Protein AF-A0A8H5LQ95-F1 (afdb_monomer)

Organism: NCBI:txid2823264

Radius of gyration: 25.59 Å; Cα contacts (8 Å, |Δi|>4): 102; chains: 1; bounding box: 50×80×71 Å

Foldseek 3Di:
DDDDPDDDDDQADAQDPCLVVVLVVLLLVLQLDQDLVSLVVSLVVLVVSLVCCLPRHDNPDPVVNVVVNVVSVVSSVVSCCDNHPDPCQVPWDFPPDDPPDRLNNDPSVSSSVVSVVPVVCVPCVRTPPPPPPPDDDDDDPDPPPPPDDPDDPDPPPDDDDDDDD

Structure (mmCIF, N/CA/C/O backbone):
data_AF-A0A8H5LQ95-F1
#
_entry.id   AF-A0A8H5LQ95-F1
#
loop_
_atom_site.group_PDB
_atom_site.id
_atom_site.type_symbol
_atom_site.label_atom_id
_atom_site.label_alt_id
_atom_site.label_comp_id
_atom_site.label_asym_id
_atom_site.label_entity_id
_atom_site.label_seq_id
_atom_site.pdbx_PDB_ins_code
_atom_site.Cartn_x
_atom_site.Cartn_y
_atom_site.Cartn_z
_atom_site.occupancy
_atom_site.B_iso_or_equiv
_atom_site.auth_seq_id
_atom_site.auth_comp_id
_atom_site.auth_asym_id
_atom_site.auth_atom_id
_atom_site.pdbx_PDB_model_num
ATOM 1 N N . MET A 1 1 ? 35.891 -8.753 -37.473 1.00 40.28 1 MET A N 1
ATOM 2 C CA . MET A 1 1 ? 34.625 -9.175 -36.841 1.00 40.28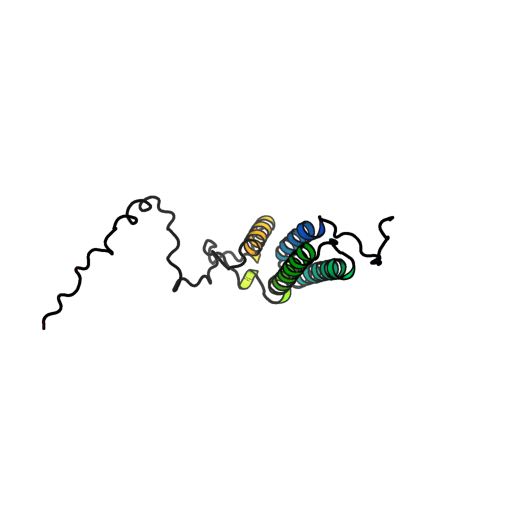 1 MET A CA 1
ATOM 3 C C . MET A 1 1 ? 34.265 -8.120 -35.816 1.00 40.28 1 MET A C 1
ATOM 5 O O . MET A 1 1 ? 34.794 -8.139 -34.716 1.00 40.28 1 MET A O 1
ATOM 9 N N . SER A 1 2 ? 33.479 -7.134 -36.237 1.00 37.19 2 SER A N 1
ATOM 10 C CA . SER A 1 2 ? 32.939 -6.100 -35.351 1.00 37.19 2 SER A CA 1
ATOM 11 C C . SER A 1 2 ? 31.605 -6.607 -34.806 1.00 37.19 2 SER A C 1
ATOM 13 O O . SER A 1 2 ? 30.862 -7.214 -35.582 1.00 37.19 2 SER A O 1
ATOM 15 N N . PRO A 1 3 ? 31.299 -6.414 -33.514 1.00 50.66 3 PRO A N 1
ATOM 16 C CA . PRO A 1 3 ? 30.037 -6.868 -32.961 1.00 50.66 3 PRO A CA 1
ATOM 17 C C . PRO A 1 3 ? 28.914 -6.033 -33.574 1.00 50.66 3 PRO A C 1
ATOM 19 O O . PRO A 1 3 ? 28.949 -4.802 -33.578 1.00 50.66 3 PRO A O 1
ATOM 22 N N . THR A 1 4 ? 27.963 -6.742 -34.161 1.00 46.97 4 THR A N 1
ATOM 23 C CA . THR A 1 4 ? 26.749 -6.223 -34.771 1.00 46.97 4 THR A CA 1
ATOM 24 C C . THR A 1 4 ? 25.874 -5.562 -33.717 1.00 46.97 4 THR A C 1
ATOM 26 O O . THR A 1 4 ? 25.464 -6.180 -32.737 1.00 46.97 4 THR A O 1
ATOM 29 N N . THR A 1 5 ? 25.586 -4.288 -33.952 1.00 49.94 5 THR A N 1
ATOM 30 C CA . THR A 1 5 ? 24.531 -3.487 -33.336 1.00 49.94 5 THR A CA 1
ATOM 31 C C . THR A 1 5 ? 23.165 -4.054 -33.748 1.00 49.94 5 THR A C 1
ATOM 33 O O . THR A 1 5 ? 22.498 -3.542 -34.640 1.00 49.94 5 THR A O 1
ATOM 36 N N . GLU A 1 6 ? 22.761 -5.156 -33.127 1.00 44.84 6 GLU A N 1
ATOM 37 C CA . GLU A 1 6 ? 21.356 -5.561 -33.013 1.00 44.84 6 GLU A CA 1
ATOM 38 C C . GLU A 1 6 ? 20.821 -4.898 -31.735 1.00 44.84 6 GLU A C 1
ATOM 40 O O . GLU A 1 6 ? 21.484 -4.922 -30.707 1.00 44.84 6 GLU A O 1
ATOM 45 N N . GLY A 1 7 ? 19.681 -4.233 -31.654 1.00 43.81 7 GLY A N 1
ATOM 46 C CA . GLY A 1 7 ? 18.518 -4.138 -32.512 1.00 43.81 7 GLY A CA 1
ATOM 47 C C . GLY A 1 7 ? 17.351 -3.810 -31.572 1.00 43.81 7 GLY A C 1
ATOM 48 O O . GLY A 1 7 ? 17.267 -4.364 -30.482 1.00 43.81 7 GLY A O 1
ATOM 49 N N . SER A 1 8 ? 16.455 -2.922 -32.001 1.00 45.22 8 SER A N 1
ATOM 50 C CA . SER A 1 8 ? 15.140 -2.663 -31.392 1.00 45.22 8 SER A CA 1
ATOM 51 C C . SER A 1 8 ? 15.143 -1.899 -30.053 1.00 45.22 8 SER A C 1
ATOM 53 O O . SER A 1 8 ? 15.349 -2.446 -28.979 1.00 45.22 8 SER A O 1
ATOM 55 N N . SER A 1 9 ? 14.964 -0.577 -30.056 1.00 53.12 9 SER A N 1
ATOM 56 C CA . SER A 1 9 ? 13.657 0.087 -30.222 1.00 53.12 9 SER A CA 1
ATOM 57 C C . SER A 1 9 ? 12.648 -0.309 -29.148 1.00 53.12 9 SER A C 1
ATOM 59 O O . SER A 1 9 ? 11.813 -1.194 -29.319 1.00 53.12 9 SER A O 1
ATOM 61 N N . SER A 1 10 ? 12.654 0.441 -28.059 1.00 54.38 10 SER A N 1
ATOM 62 C CA . SER A 1 10 ? 11.441 0.755 -27.314 1.00 54.38 10 SER A CA 1
ATOM 63 C C . SER A 1 10 ? 11.689 2.140 -26.744 1.00 54.38 10 SER A C 1
ATOM 65 O O . SER A 1 10 ? 12.653 2.316 -26.008 1.00 54.38 10 SER A O 1
ATOM 67 N N . GLY A 1 11 ? 10.884 3.145 -27.086 1.00 61.66 11 GLY A N 1
ATOM 68 C CA . GLY A 1 11 ? 10.968 4.480 -26.472 1.00 61.66 11 GLY A CA 1
ATOM 69 C C . GLY A 1 11 ? 10.550 4.485 -24.993 1.00 61.66 11 GLY A C 1
ATOM 70 O O . GLY A 1 11 ? 9.956 5.451 -24.530 1.00 61.66 11 GLY A O 1
ATOM 71 N N . LEU A 1 12 ? 10.774 3.375 -24.287 1.00 66.38 12 LEU A N 1
ATOM 72 C CA . LEU A 1 12 ? 10.386 3.146 -22.909 1.00 66.38 12 LEU A CA 1
ATOM 73 C C . LEU A 1 12 ? 11.436 3.764 -22.000 1.00 66.38 12 LEU A C 1
ATOM 75 O O . LEU A 1 12 ? 12.642 3.605 -22.196 1.00 66.38 12 LEU A O 1
ATOM 79 N N . VAL A 1 13 ? 10.952 4.480 -20.999 1.00 77.12 13 VAL A N 1
ATOM 80 C CA . VAL A 1 13 ? 11.802 5.142 -20.018 1.00 77.12 13 VAL A CA 1
ATOM 81 C C . VAL A 1 13 ? 12.251 4.085 -19.002 1.00 77.12 13 VAL A C 1
ATOM 83 O O . VAL A 1 13 ? 11.455 3.217 -18.636 1.00 77.12 13 VAL A O 1
ATOM 86 N N . PRO A 1 14 ? 13.509 4.104 -18.531 1.00 77.50 14 PRO A N 1
ATOM 87 C CA . PRO A 1 14 ? 13.911 3.244 -17.427 1.00 77.50 14 PRO A CA 1
ATOM 88 C C . PRO A 1 14 ? 12.999 3.485 -16.223 1.00 77.50 14 PRO A C 1
ATOM 90 O O . PRO A 1 14 ? 12.762 4.636 -15.849 1.00 77.50 14 PRO A O 1
ATOM 93 N N . THR A 1 15 ? 12.486 2.408 -15.620 1.00 74.44 15 THR A N 1
ATOM 94 C CA . THR A 1 15 ? 11.588 2.519 -14.465 1.00 74.44 15 THR A CA 1
ATOM 95 C C . THR A 1 15 ? 12.245 3.369 -13.379 1.00 74.44 15 THR A C 1
ATOM 97 O O . THR A 1 15 ? 13.322 3.005 -12.893 1.00 74.44 15 THR A O 1
ATOM 100 N N . PRO A 1 16 ? 11.632 4.492 -12.966 1.00 73.88 16 PRO A N 1
ATOM 101 C CA . PRO A 1 16 ? 12.206 5.304 -11.914 1.00 73.88 16 PRO A CA 1
ATOM 102 C C . PRO A 1 16 ? 12.228 4.491 -10.621 1.00 73.88 16 PRO A C 1
ATOM 104 O O . PRO A 1 16 ? 11.183 4.055 -10.136 1.00 73.88 16 PRO A O 1
ATOM 107 N N . GLY A 1 17 ? 13.413 4.317 -10.027 1.00 74.88 17 GLY A N 1
ATOM 108 C CA . GLY A 1 17 ? 13.580 3.552 -8.783 1.00 74.88 17 GLY A CA 1
ATOM 109 C C . GLY A 1 17 ? 12.740 4.082 -7.611 1.00 74.88 17 GLY A C 1
ATOM 110 O O . GLY A 1 17 ? 12.501 3.368 -6.642 1.00 74.88 17 GLY A O 1
ATOM 111 N N . PHE A 1 18 ? 12.238 5.316 -7.716 1.00 75.56 18 PHE A N 1
ATOM 112 C CA . PHE A 1 18 ? 11.355 5.937 -6.735 1.00 75.56 18 PHE A CA 1
ATOM 113 C C . PHE A 1 18 ? 9.858 5.623 -6.922 1.00 75.56 18 PHE A C 1
ATOM 115 O O . PHE A 1 18 ? 9.079 5.938 -6.027 1.00 75.56 18 PHE A O 1
ATOM 122 N N . ALA A 1 19 ? 9.418 5.001 -8.024 1.00 77.31 19 ALA A N 1
ATOM 123 C CA . ALA A 1 19 ? 7.988 4.762 -8.272 1.00 77.31 19 ALA A CA 1
ATOM 124 C C . ALA A 1 19 ? 7.332 3.937 -7.152 1.00 77.31 19 ALA A C 1
ATOM 126 O O . ALA A 1 19 ? 6.325 4.337 -6.571 1.00 77.31 19 ALA A O 1
ATOM 127 N N . PHE A 1 20 ? 7.954 2.817 -6.789 1.00 76.56 20 PHE A N 1
ATOM 128 C CA . PHE A 1 20 ? 7.473 1.924 -5.736 1.00 76.56 20 PHE A CA 1
ATOM 129 C C . PHE A 1 20 ? 7.457 2.562 -4.339 1.00 76.56 20 PHE A C 1
ATOM 131 O O . PHE A 1 20 ? 6.399 2.545 -3.705 1.00 76.56 20 PHE A O 1
ATOM 138 N N . PRO A 1 21 ? 8.553 3.170 -3.839 1.00 82.25 21 PRO A N 1
ATOM 139 C CA . PRO A 1 21 ? 8.532 3.818 -2.529 1.00 82.25 21 PRO A CA 1
ATOM 140 C C . PRO A 1 21 ? 7.611 5.043 -2.469 1.00 82.25 21 PRO A C 1
ATOM 142 O O . PRO A 1 21 ? 7.293 5.473 -1.368 1.00 82.25 21 PRO A O 1
ATOM 145 N N . VAL A 1 22 ? 7.152 5.587 -3.604 1.00 86.06 22 VAL A N 1
ATOM 146 C CA . VAL A 1 22 ? 6.134 6.652 -3.656 1.00 86.06 22 VAL A CA 1
ATOM 147 C C . VAL A 1 22 ? 4.706 6.095 -3.622 1.00 86.06 22 VAL A C 1
ATOM 149 O O . VAL A 1 22 ? 3.836 6.688 -2.986 1.00 86.06 22 VAL A O 1
ATOM 152 N N . MET A 1 23 ? 4.431 4.939 -4.231 1.00 87.38 23 MET A N 1
ATOM 153 C CA . MET A 1 23 ? 3.076 4.368 -4.230 1.00 87.38 23 MET A CA 1
ATOM 154 C C . MET A 1 23 ? 2.611 3.909 -2.836 1.00 87.38 23 MET A C 1
ATOM 156 O O . MET A 1 23 ? 1.466 4.151 -2.457 1.00 87.38 23 MET A O 1
ATOM 160 N N . TYR A 1 24 ? 3.488 3.296 -2.035 1.00 87.94 24 TYR A N 1
ATOM 161 C CA . TYR A 1 24 ? 3.153 2.862 -0.669 1.00 87.94 24 TYR A CA 1
ATOM 162 C C . TYR A 1 24 ? 2.685 3.992 0.266 1.00 87.94 24 TYR A C 1
ATOM 164 O O . TYR A 1 24 ? 1.644 3.829 0.906 1.00 87.94 24 TYR A O 1
ATOM 172 N N . PRO A 1 25 ? 3.383 5.138 0.381 1.00 89.88 25 PRO A N 1
ATOM 173 C CA . PRO A 1 25 ? 2.910 6.234 1.210 1.00 89.88 25 PRO A CA 1
ATOM 174 C C . PRO A 1 25 ? 1.621 6.845 0.662 1.00 89.88 25 PRO A C 1
ATOM 176 O O . PRO A 1 25 ? 0.775 7.201 1.472 1.00 89.88 25 PRO A O 1
ATOM 179 N N . ILE A 1 26 ? 1.407 6.903 -0.660 1.00 89.50 26 ILE A N 1
ATOM 180 C CA . ILE A 1 26 ? 0.118 7.338 -1.234 1.00 89.50 26 ILE A CA 1
ATOM 181 C C . ILE A 1 26 ? -1.011 6.408 -0.772 1.00 89.50 26 ILE A C 1
ATOM 183 O O . ILE A 1 26 ? -2.062 6.882 -0.340 1.00 89.50 26 ILE A O 1
ATOM 187 N N . PHE A 1 27 ? -0.784 5.095 -0.802 1.00 90.12 27 PHE A N 1
ATOM 188 C CA . PHE A 1 27 ? -1.744 4.102 -0.325 1.00 90.12 27 PHE A CA 1
ATOM 189 C C . PHE A 1 27 ? -2.034 4.246 1.178 1.00 90.12 27 PHE A C 1
ATOM 191 O O . PHE A 1 27 ? -3.196 4.359 1.576 1.00 90.12 27 PHE A O 1
ATOM 198 N N . ILE A 1 28 ? -0.991 4.322 2.010 1.00 90.19 28 ILE A N 1
ATOM 199 C CA . ILE A 1 28 ? -1.125 4.510 3.463 1.00 90.19 28 ILE A CA 1
ATOM 200 C C . ILE A 1 28 ? -1.840 5.831 3.772 1.00 90.19 28 ILE A C 1
ATOM 202 O O . ILE A 1 28 ? -2.712 5.873 4.638 1.00 90.19 28 ILE A O 1
ATOM 206 N N . PHE A 1 29 ? -1.504 6.904 3.056 1.00 90.50 29 PHE A N 1
ATOM 207 C CA . PHE A 1 29 ? -2.119 8.214 3.233 1.00 90.50 29 PHE A CA 1
ATOM 208 C C . PHE A 1 29 ? -3.594 8.196 2.822 1.00 90.50 29 PHE A C 1
ATOM 210 O O . PHE A 1 29 ? -4.436 8.686 3.572 1.00 90.50 29 PHE A O 1
ATOM 217 N N . GLY A 1 30 ? -3.933 7.546 1.706 1.00 87.50 30 GLY A N 1
ATOM 218 C CA . GLY A 1 30 ? -5.315 7.347 1.272 1.00 87.50 30 GLY A CA 1
ATOM 219 C C . GLY A 1 30 ? -6.169 6.626 2.315 1.00 87.50 30 GLY A C 1
ATOM 220 O O . GLY A 1 30 ? -7.306 7.034 2.559 1.00 87.50 30 GLY A O 1
ATOM 221 N N . LEU A 1 31 ? -5.602 5.631 3.005 1.00 87.88 31 LEU A N 1
ATOM 222 C CA . LEU A 1 31 ? -6.275 4.908 4.090 1.00 87.88 31 LEU A CA 1
ATOM 223 C C . LEU A 1 31 ? -6.577 5.778 5.316 1.00 87.88 31 LEU A C 1
ATOM 225 O O . LEU A 1 31 ? -7.591 5.559 5.983 1.00 87.88 31 LEU A O 1
ATOM 229 N N . THR A 1 32 ? -5.755 6.791 5.603 1.00 89.00 32 THR A N 1
ATOM 230 C CA . THR A 1 32 ? -5.950 7.645 6.791 1.00 89.00 32 THR A CA 1
ATOM 231 C C . THR A 1 32 ? -7.243 8.455 6.762 1.00 89.00 32 THR A C 1
ATOM 233 O O . THR A 1 32 ? -7.779 8.815 7.817 1.00 89.00 32 THR A O 1
ATOM 236 N N . PHE A 1 33 ? -7.776 8.718 5.569 1.00 87.50 33 PHE A N 1
ATOM 237 C CA . PHE A 1 33 ? -9.033 9.430 5.415 1.00 87.50 33 PHE A CA 1
ATOM 238 C C . PHE A 1 33 ? -10.220 8.507 5.685 1.00 87.50 33 PHE A C 1
ATOM 240 O O . PHE A 1 33 ? -10.259 7.342 5.291 1.00 87.50 33 PHE A O 1
ATOM 247 N N . THR A 1 34 ? -11.226 9.048 6.364 1.00 83.81 34 THR A N 1
ATOM 248 C CA . THR A 1 34 ? -12.483 8.349 6.669 1.00 83.81 34 THR A CA 1
ATOM 249 C C . THR A 1 34 ? -13.495 8.425 5.534 1.00 83.81 34 THR A C 1
ATOM 251 O O . THR A 1 34 ? -14.405 7.607 5.483 1.00 83.81 34 THR A O 1
ATOM 254 N N . SER A 1 35 ? -13.351 9.382 4.614 1.00 88.44 35 SER A N 1
ATOM 255 C CA . SER A 1 35 ? -14.289 9.545 3.504 1.00 88.44 35 SER A CA 1
ATOM 256 C C . SER A 1 35 ? -14.031 8.525 2.391 1.00 88.44 35 SER A C 1
ATOM 258 O O . SER A 1 35 ? -12.914 8.373 1.896 1.00 88.44 35 SER A O 1
ATOM 260 N N . ARG A 1 36 ? -15.097 7.847 1.952 1.00 85.00 36 ARG A N 1
ATOM 261 C CA . ARG A 1 36 ? -15.054 6.869 0.852 1.00 85.00 36 ARG A CA 1
ATOM 262 C C . ARG A 1 36 ? -14.669 7.516 -0.484 1.00 85.00 36 ARG A C 1
ATOM 264 O O . ARG A 1 36 ? -13.955 6.914 -1.283 1.00 85.00 36 ARG A O 1
ATOM 271 N N . ILE A 1 37 ? -15.086 8.766 -0.700 1.00 88.94 37 ILE A N 1
ATOM 272 C CA . ILE A 1 37 ? -14.779 9.514 -1.927 1.00 88.94 37 ILE A CA 1
ATOM 273 C C . ILE A 1 37 ? -13.283 9.819 -1.992 1.00 88.94 37 ILE A C 1
ATOM 275 O O . ILE A 1 37 ? -12.646 9.539 -3.003 1.00 88.94 37 ILE A O 1
ATOM 279 N N . THR A 1 38 ? -12.696 10.326 -0.903 1.00 89.44 38 THR A N 1
ATOM 280 C CA . THR A 1 38 ? -11.261 10.649 -0.880 1.00 89.44 38 THR A CA 1
ATOM 281 C C . THR A 1 38 ? -10.414 9.404 -1.103 1.00 89.44 38 THR A C 1
ATOM 283 O O . THR A 1 38 ? -9.484 9.442 -1.902 1.00 89.44 38 THR A O 1
ATOM 286 N N . ARG A 1 39 ? -10.776 8.274 -0.480 1.00 89.75 39 ARG A N 1
ATOM 287 C CA . ARG A 1 39 ? -10.104 6.985 -0.709 1.00 89.75 3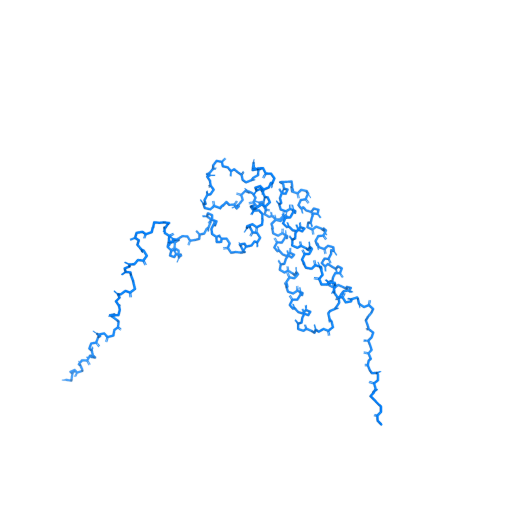9 ARG A CA 1
ATOM 288 C C . ARG A 1 39 ? -10.157 6.562 -2.174 1.00 89.75 39 ARG A C 1
ATOM 290 O O . ARG A 1 39 ? -9.133 6.199 -2.738 1.00 89.75 39 ARG A O 1
ATOM 297 N N . SER A 1 40 ? -11.322 6.676 -2.807 1.00 90.31 40 SER A N 1
ATOM 298 C CA . SER A 1 40 ? -11.486 6.325 -4.222 1.00 90.31 40 SER A CA 1
ATOM 299 C C . SER A 1 40 ? -10.621 7.201 -5.135 1.00 90.31 40 SER A C 1
ATOM 301 O O . SER A 1 40 ? -10.026 6.694 -6.080 1.00 90.31 40 SER A O 1
ATOM 303 N N . VAL A 1 41 ? -10.470 8.494 -4.825 1.00 93.00 41 VAL A N 1
ATOM 304 C CA . VAL A 1 41 ? -9.566 9.393 -5.568 1.00 93.00 41 VAL A CA 1
ATOM 305 C C . VAL A 1 41 ? -8.106 8.945 -5.442 1.00 93.00 41 VAL A C 1
ATOM 307 O O . VAL A 1 41 ? -7.401 8.891 -6.449 1.00 93.00 41 VAL A O 1
ATOM 310 N N . PHE A 1 42 ? -7.655 8.562 -4.242 1.00 91.88 42 PHE A N 1
ATOM 311 C CA . PHE A 1 42 ? -6.307 8.011 -4.054 1.00 91.88 42 PHE A CA 1
ATOM 312 C C . PHE A 1 42 ? -6.106 6.688 -4.801 1.00 91.88 42 PHE A C 1
ATOM 314 O O . PHE A 1 42 ? -5.038 6.476 -5.370 1.00 91.88 42 PHE A O 1
ATOM 321 N N . PHE A 1 43 ? -7.126 5.829 -4.863 1.00 92.50 43 PHE A N 1
ATOM 322 C CA . PHE A 1 43 ? -7.076 4.605 -5.664 1.00 92.50 43 PHE A CA 1
ATOM 323 C C . PHE A 1 43 ? -6.936 4.909 -7.161 1.00 92.50 43 PHE A C 1
ATOM 325 O O . PHE A 1 43 ? -6.071 4.340 -7.821 1.00 92.50 43 PHE A O 1
ATOM 332 N N . VAL A 1 44 ? -7.722 5.849 -7.696 1.00 93.69 44 VAL A N 1
ATOM 333 C CA . VAL A 1 44 ? -7.617 6.264 -9.107 1.00 93.69 44 VAL A CA 1
ATOM 334 C C . VAL A 1 44 ? -6.235 6.853 -9.409 1.00 93.69 44 VAL A C 1
ATOM 336 O O . VAL A 1 44 ? -5.666 6.558 -10.457 1.00 93.69 44 VAL A O 1
ATOM 339 N N . ALA A 1 45 ? -5.663 7.631 -8.485 1.00 91.56 45 ALA A N 1
ATOM 340 C CA . ALA A 1 45 ? -4.301 8.144 -8.614 1.00 91.56 45 ALA A CA 1
ATOM 341 C C . ALA A 1 45 ? -3.243 7.024 -8.590 1.00 91.56 45 ALA A C 1
ATOM 343 O O . ALA A 1 45 ? -2.301 7.051 -9.373 1.00 91.56 45 ALA A O 1
ATOM 344 N N . LEU A 1 46 ? -3.394 6.009 -7.734 1.00 91.88 46 LEU A N 1
ATOM 345 C CA . LEU A 1 46 ? -2.502 4.843 -7.730 1.00 91.88 46 LEU A CA 1
ATOM 346 C C . LEU A 1 46 ? -2.610 4.044 -9.029 1.00 91.88 46 LEU A C 1
ATOM 348 O O . LEU A 1 46 ? -1.590 3.678 -9.612 1.00 91.88 46 LEU A O 1
ATOM 352 N N . LEU A 1 47 ? -3.836 3.814 -9.501 1.00 92.81 47 LEU A N 1
ATOM 353 C CA . LEU A 1 47 ? -4.102 3.081 -10.732 1.00 92.81 47 LEU A CA 1
ATOM 354 C C . LEU A 1 47 ? -3.529 3.808 -11.953 1.00 92.81 47 LEU A C 1
ATOM 356 O O . LEU A 1 47 ? -2.949 3.164 -12.823 1.00 92.81 47 LEU A O 1
ATOM 360 N N . SER A 1 48 ? -3.631 5.139 -12.012 1.00 91.69 48 SER A N 1
ATOM 361 C CA . SER A 1 48 ? -3.074 5.914 -13.125 1.00 91.69 48 SER A CA 1
ATOM 362 C C . SER A 1 48 ? -1.546 5.842 -13.171 1.00 91.69 48 SER A C 1
ATOM 364 O O . SER A 1 48 ? -0.982 5.607 -14.241 1.00 91.69 48 SER A O 1
ATOM 366 N N . ILE A 1 49 ? -0.870 5.954 -12.020 1.00 89.94 49 ILE A N 1
ATOM 367 C CA . ILE A 1 49 ? 0.589 5.787 -11.938 1.00 89.94 49 ILE A CA 1
ATOM 368 C C . ILE A 1 49 ? 0.971 4.345 -12.304 1.00 89.94 49 ILE A C 1
ATOM 370 O O . ILE A 1 49 ? 1.937 4.132 -13.033 1.00 89.94 49 ILE A O 1
ATOM 374 N N . ALA A 1 50 ? 0.209 3.350 -11.849 1.00 89.56 50 ALA A N 1
ATOM 375 C CA . ALA A 1 50 ? 0.460 1.947 -12.162 1.00 89.56 50 ALA A CA 1
ATOM 376 C C . ALA A 1 50 ? 0.350 1.651 -13.665 1.00 89.56 50 ALA A C 1
ATOM 378 O O . ALA A 1 50 ? 1.248 1.032 -14.233 1.00 89.56 50 ALA A O 1
ATOM 379 N N . ILE A 1 51 ? -0.696 2.157 -14.325 1.00 90.62 51 ILE A N 1
ATOM 380 C CA . ILE A 1 51 ? -0.857 2.082 -15.784 1.00 90.62 51 ILE A CA 1
ATOM 381 C C . ILE A 1 51 ? 0.334 2.754 -16.475 1.00 90.62 51 ILE A C 1
ATOM 383 O O . ILE A 1 51 ? 0.932 2.165 -17.373 1.00 90.62 51 ILE A O 1
ATOM 387 N N . PHE A 1 52 ? 0.733 3.948 -16.031 1.00 88.06 52 PHE A N 1
ATOM 388 C CA . PHE A 1 52 ? 1.885 4.640 -16.604 1.00 88.06 52 PHE A CA 1
ATOM 389 C C . PHE A 1 52 ? 3.173 3.805 -16.507 1.00 88.06 52 PHE A C 1
ATOM 391 O O . PHE A 1 52 ? 3.873 3.639 -17.503 1.00 88.06 52 PHE A O 1
ATOM 398 N N . VAL A 1 53 ? 3.462 3.225 -15.340 1.00 86.25 53 VAL A N 1
ATOM 399 C CA . VAL A 1 53 ? 4.652 2.384 -15.140 1.00 86.25 53 VAL A CA 1
ATOM 400 C C . VAL A 1 53 ? 4.606 1.138 -16.028 1.00 86.25 53 VAL A C 1
ATOM 402 O O . VAL A 1 53 ? 5.605 0.814 -16.659 1.00 86.25 53 VAL A O 1
ATOM 405 N N . VAL A 1 54 ? 3.459 0.466 -16.142 1.00 85.94 54 VAL A N 1
ATOM 406 C CA . VAL A 1 54 ? 3.341 -0.769 -16.938 1.00 85.94 54 VAL A CA 1
ATOM 407 C C . VAL A 1 54 ? 3.509 -0.518 -18.439 1.00 85.94 54 VAL A C 1
ATOM 409 O O . VAL A 1 54 ? 4.158 -1.312 -19.115 1.00 85.94 54 VAL A O 1
ATOM 412 N N . PHE A 1 55 ? 2.935 0.563 -18.974 1.00 85.62 55 PHE A N 1
ATOM 413 C CA . PHE A 1 55 ? 2.967 0.825 -20.418 1.00 85.62 55 PHE A CA 1
ATOM 414 C C . PHE A 1 55 ? 4.199 1.605 -20.882 1.00 85.62 55 PHE A C 1
ATOM 416 O O . PHE A 1 55 ? 4.596 1.459 -22.036 1.00 85.62 55 PHE A O 1
ATOM 423 N N . TYR A 1 56 ? 4.793 2.433 -20.017 1.00 83.75 56 TYR A N 1
ATOM 424 C CA . TYR A 1 56 ? 5.855 3.367 -20.412 1.00 83.75 56 TYR A CA 1
ATOM 425 C C . TYR A 1 56 ? 7.204 3.110 -19.735 1.00 83.75 56 TYR A C 1
ATOM 427 O O . TYR A 1 56 ? 8.184 3.754 -20.117 1.00 83.75 56 TYR A O 1
ATOM 435 N N . SER A 1 57 ? 7.286 2.194 -18.760 1.00 81.94 57 SER A N 1
ATOM 436 C CA . SER A 1 57 ? 8.537 1.880 -18.063 1.00 81.94 57 SER A CA 1
ATOM 437 C C . SER A 1 57 ? 9.025 0.451 -18.300 1.00 81.94 57 SER A C 1
ATOM 439 O O . SER A 1 57 ? 8.246 -0.498 -18.314 1.00 81.94 57 SER A O 1
ATOM 441 N N . THR A 1 58 ? 10.339 0.288 -18.458 1.00 80.62 58 THR A N 1
ATOM 442 C CA . THR A 1 58 ? 10.998 -1.027 -18.476 1.00 80.62 58 THR A CA 1
ATOM 443 C C . THR A 1 58 ? 12.311 -0.972 -17.711 1.00 80.62 58 THR A C 1
ATOM 445 O O . THR A 1 58 ? 13.033 0.021 -17.773 1.00 80.62 58 THR A O 1
ATOM 448 N N . THR A 1 59 ? 12.649 -2.035 -16.988 1.00 76.56 59 THR A N 1
ATOM 449 C CA . THR A 1 59 ? 13.950 -2.159 -16.314 1.00 76.56 59 THR A CA 1
ATOM 450 C C . THR A 1 59 ? 15.012 -2.794 -17.224 1.00 76.56 59 THR A C 1
ATOM 452 O O . THR A 1 59 ? 16.183 -2.835 -16.867 1.00 76.56 59 THR A O 1
ATOM 455 N N . GLY A 1 60 ? 14.631 -3.276 -18.413 1.00 79.81 60 GLY A N 1
ATOM 456 C CA . GLY A 1 60 ? 15.538 -3.933 -19.366 1.00 79.81 60 GLY A CA 1
ATOM 457 C C . GLY A 1 60 ? 15.917 -5.376 -19.006 1.00 79.81 60 GLY A C 1
ATOM 458 O O . GLY A 1 60 ? 16.387 -6.106 -19.871 1.00 79.81 60 GLY A O 1
ATOM 459 N N . ASP A 1 61 ? 15.650 -5.814 -17.773 1.00 84.00 61 ASP A N 1
ATOM 460 C CA . ASP A 1 61 ? 15.813 -7.195 -17.316 1.00 84.00 61 ASP A CA 1
ATOM 461 C C . ASP A 1 61 ? 14.443 -7.885 -17.113 1.00 84.00 61 ASP A C 1
ATOM 463 O O . ASP A 1 61 ? 13.622 -7.394 -16.326 1.00 84.00 61 ASP A O 1
ATOM 467 N N . PRO A 1 62 ? 14.171 -9.031 -17.774 1.00 84.38 62 PRO A N 1
ATOM 468 C CA . PRO A 1 62 ? 12.904 -9.754 -17.643 1.00 84.38 62 PRO A CA 1
ATOM 469 C C . PRO A 1 62 ? 12.582 -10.206 -16.214 1.00 84.38 62 PRO A C 1
ATOM 471 O O . PRO A 1 62 ? 11.418 -10.167 -15.811 1.00 84.38 62 PRO A O 1
ATOM 474 N N . SER A 1 63 ? 13.588 -10.626 -15.438 1.00 85.62 63 SER A N 1
ATOM 475 C CA . SER A 1 63 ? 13.358 -11.159 -14.087 1.00 85.62 63 SER A CA 1
ATOM 476 C C . SER A 1 63 ? 12.905 -10.059 -13.123 1.00 85.62 63 SER A C 1
ATOM 478 O O . SER A 1 63 ? 11.918 -10.200 -12.396 1.00 85.62 63 SER A O 1
ATOM 480 N N . THR A 1 64 ? 13.561 -8.907 -13.215 1.00 84.38 64 THR A N 1
ATOM 481 C CA . THR A 1 64 ? 13.246 -7.710 -12.447 1.00 84.38 64 THR A CA 1
ATOM 482 C C . THR A 1 64 ? 11.885 -7.131 -12.847 1.00 84.38 64 THR A C 1
ATOM 484 O O . THR A 1 64 ? 11.075 -6.801 -11.977 1.00 84.38 64 THR A O 1
ATOM 487 N N . ASN A 1 65 ? 11.575 -7.090 -14.149 1.00 84.62 65 ASN A N 1
ATOM 488 C CA . ASN A 1 65 ? 10.265 -6.659 -14.646 1.00 84.62 65 ASN A CA 1
ATOM 489 C C . ASN A 1 65 ? 9.123 -7.522 -14.082 1.00 84.62 65 ASN A C 1
ATOM 491 O O . ASN A 1 65 ? 8.090 -6.985 -13.680 1.00 84.62 65 ASN A O 1
ATOM 495 N N . T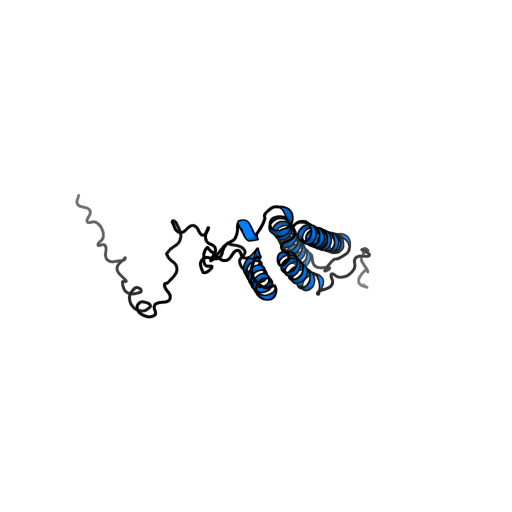YR A 1 66 ? 9.309 -8.843 -14.000 1.00 86.12 66 TYR A N 1
ATOM 496 C CA . TYR A 1 66 ? 8.309 -9.750 -13.431 1.00 86.12 66 TYR A CA 1
ATOM 497 C C . TYR A 1 66 ? 8.051 -9.481 -11.939 1.00 86.12 66 TYR A C 1
ATOM 499 O O . TYR A 1 66 ? 6.893 -9.407 -11.512 1.00 86.12 66 TYR A O 1
ATOM 507 N N . ILE A 1 67 ? 9.111 -9.284 -11.145 1.00 87.88 67 ILE A N 1
ATOM 508 C CA . ILE A 1 67 ? 8.998 -8.966 -9.711 1.00 87.88 67 ILE A CA 1
ATOM 509 C C . ILE A 1 67 ? 8.249 -7.643 -9.514 1.00 87.88 67 ILE A C 1
ATOM 511 O O . ILE A 1 67 ? 7.340 -7.558 -8.679 1.00 87.88 67 ILE A O 1
ATOM 515 N N . TYR A 1 68 ? 8.586 -6.626 -10.308 1.00 86.12 68 TYR A N 1
ATOM 516 C CA . TYR A 1 68 ? 7.932 -5.323 -10.243 1.00 86.12 68 TYR A CA 1
ATOM 517 C C . TYR A 1 68 ? 6.466 -5.382 -10.663 1.00 86.12 68 TYR A C 1
ATOM 519 O O . TYR A 1 68 ? 5.617 -4.861 -9.940 1.00 86.12 68 TYR A O 1
ATOM 527 N N . ALA A 1 69 ? 6.147 -6.061 -11.766 1.00 87.00 69 ALA A N 1
ATOM 528 C CA . ALA A 1 69 ? 4.771 -6.232 -12.219 1.00 87.00 69 ALA A CA 1
ATOM 529 C C . ALA A 1 69 ? 3.922 -6.958 -11.166 1.00 87.00 69 ALA A C 1
ATOM 531 O O . ALA A 1 69 ? 2.833 -6.502 -10.822 1.00 87.00 69 ALA A O 1
ATOM 532 N N . THR A 1 70 ? 4.443 -8.045 -10.593 1.00 89.56 70 THR A N 1
ATOM 533 C CA . THR A 1 70 ? 3.739 -8.824 -9.562 1.00 89.56 70 THR A CA 1
ATOM 534 C C . THR A 1 70 ? 3.489 -7.996 -8.299 1.00 89.56 70 THR A C 1
ATOM 536 O O . THR A 1 70 ? 2.387 -8.013 -7.742 1.00 89.56 70 THR A O 1
ATOM 539 N N . SER A 1 71 ? 4.490 -7.230 -7.860 1.00 88.88 71 SER A N 1
ATOM 540 C CA . SER A 1 71 ? 4.378 -6.353 -6.686 1.00 88.88 71 SER A CA 1
ATOM 541 C C . SER A 1 71 ? 3.371 -5.222 -6.916 1.00 88.88 71 SER A C 1
ATOM 543 O O . SER A 1 71 ? 2.555 -4.927 -6.043 1.00 88.88 71 SER A O 1
ATOM 545 N N . LEU A 1 72 ? 3.385 -4.624 -8.111 1.00 90.62 72 LEU A N 1
ATOM 546 C CA . LEU A 1 72 ? 2.464 -3.565 -8.519 1.00 90.62 72 LEU A CA 1
ATOM 547 C C . LEU A 1 72 ? 1.018 -4.067 -8.566 1.00 90.62 72 LEU A C 1
ATOM 549 O O . LEU A 1 72 ? 0.139 -3.431 -7.988 1.00 90.62 72 LEU A O 1
ATOM 553 N N . TRP A 1 73 ? 0.764 -5.231 -9.168 1.00 90.69 73 TRP A N 1
ATOM 554 C CA . TRP A 1 73 ? -0.577 -5.826 -9.173 1.00 90.69 73 TRP A CA 1
ATOM 555 C C . TRP A 1 73 ? -1.068 -6.165 -7.768 1.00 90.69 73 TRP A C 1
ATOM 557 O O . TRP A 1 73 ? -2.216 -5.873 -7.439 1.00 90.69 73 TRP A O 1
ATOM 567 N N . SER A 1 74 ? -0.195 -6.709 -6.917 1.00 90.44 74 SER A N 1
ATOM 568 C CA . SER A 1 74 ? -0.530 -6.988 -5.515 1.00 90.44 74 SER A CA 1
ATOM 569 C C . SER A 1 74 ? -0.961 -5.714 -4.780 1.00 90.44 74 SER A C 1
ATOM 571 O O . SER A 1 74 ? -1.982 -5.715 -4.094 1.00 90.44 74 SER A O 1
ATOM 573 N N . LEU A 1 75 ? -0.241 -4.605 -4.984 1.00 90.56 75 LEU A N 1
ATOM 574 C CA . LEU A 1 75 ? -0.587 -3.304 -4.408 1.00 90.56 75 LEU A CA 1
ATOM 575 C C . LEU A 1 75 ? -1.921 -2.763 -4.947 1.00 90.56 75 LEU A C 1
ATOM 577 O O . LEU A 1 75 ? -2.721 -2.222 -4.184 1.00 90.56 75 LEU A O 1
ATOM 581 N N . ILE A 1 76 ? -2.190 -2.911 -6.247 1.00 92.75 76 ILE A N 1
ATOM 582 C CA . ILE A 1 76 ? -3.452 -2.468 -6.855 1.00 92.75 76 ILE A CA 1
ATOM 583 C C . ILE A 1 76 ? -4.638 -3.257 -6.306 1.00 92.75 76 ILE A C 1
ATOM 585 O O . ILE A 1 76 ? -5.629 -2.649 -5.913 1.00 92.75 76 ILE A O 1
ATOM 589 N N . PHE A 1 77 ? -4.543 -4.582 -6.205 1.00 92.12 77 PHE A N 1
ATOM 590 C CA . PHE A 1 77 ? -5.632 -5.379 -5.639 1.00 92.12 77 PHE A CA 1
ATOM 591 C C . PHE A 1 77 ? -5.837 -5.101 -4.150 1.00 92.12 77 PHE A C 1
ATOM 593 O O . PHE A 1 77 ? -6.974 -4.939 -3.713 1.00 92.12 77 PHE A O 1
ATOM 600 N N . GLN A 1 78 ? -4.755 -4.965 -3.382 1.00 90.06 78 GLN A N 1
ATOM 601 C CA . GLN A 1 78 ? -4.850 -4.630 -1.962 1.00 90.06 78 GLN A CA 1
ATOM 602 C C . GLN A 1 78 ? -5.439 -3.228 -1.740 1.00 90.06 78 GLN A C 1
ATOM 604 O O . GLN A 1 78 ? -6.250 -3.022 -0.838 1.00 90.06 78 GLN A O 1
ATOM 609 N N . SER A 1 79 ? -5.058 -2.255 -2.571 1.00 90.50 79 SER A N 1
ATOM 610 C CA . SER A 1 79 ? -5.619 -0.906 -2.494 1.00 90.50 79 SER A CA 1
ATOM 611 C C . SER A 1 79 ? -7.069 -0.851 -2.963 1.00 90.50 79 SER A C 1
ATOM 613 O O . SER A 1 79 ? -7.860 -0.164 -2.328 1.00 90.50 79 SER A O 1
ATOM 615 N N . LEU A 1 80 ? -7.453 -1.603 -3.996 1.00 92.38 80 LEU A N 1
ATOM 616 C CA . LEU A 1 80 ? -8.849 -1.745 -4.410 1.00 92.38 80 LEU A CA 1
ATOM 617 C C . LEU A 1 80 ? -9.708 -2.276 -3.256 1.00 92.38 80 LEU A C 1
ATOM 619 O O . LEU A 1 80 ? -10.749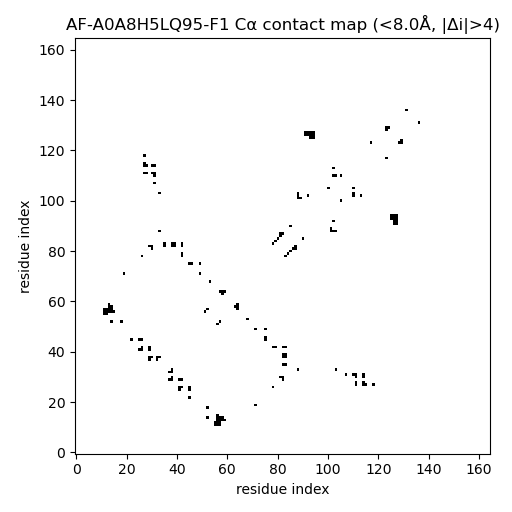 -1.695 -2.944 1.00 92.38 80 LEU A O 1
ATOM 623 N N . ASP A 1 81 ? -9.242 -3.341 -2.603 1.00 89.50 81 ASP A N 1
ATOM 624 C CA . ASP A 1 81 ? -9.946 -3.960 -1.486 1.00 89.50 81 ASP A CA 1
ATOM 625 C C . ASP A 1 81 ? -10.143 -2.965 -0.335 1.00 89.50 81 ASP A C 1
ATOM 627 O O . ASP A 1 81 ? -11.274 -2.676 0.049 1.00 89.50 81 ASP A O 1
ATOM 631 N N . TYR A 1 82 ? -9.068 -2.334 0.152 1.00 87.50 82 TYR A N 1
ATOM 632 C CA . TYR A 1 82 ? -9.156 -1.484 1.345 1.00 87.50 82 TYR A CA 1
ATOM 633 C C . TYR A 1 82 ? -9.660 -0.050 1.103 1.00 87.50 82 TYR A C 1
ATOM 635 O O . TYR A 1 82 ? -10.129 0.588 2.049 1.00 87.50 82 TYR A O 1
ATOM 643 N N . LEU A 1 83 ? -9.515 0.519 -0.101 1.00 89.06 83 LEU A N 1
ATOM 644 C CA . LEU A 1 83 ? -9.958 1.900 -0.377 1.00 89.06 83 LEU A CA 1
ATOM 645 C C . LEU A 1 83 ? -11.381 1.943 -0.929 1.00 89.06 83 LEU A C 1
ATOM 647 O O . LEU A 1 83 ? -12.087 2.921 -0.664 1.00 89.06 83 LEU A O 1
ATOM 651 N N . VAL A 1 84 ? -11.776 0.940 -1.719 1.00 89.62 84 VAL A N 1
ATOM 652 C CA . VAL A 1 84 ? -12.996 0.995 -2.537 1.00 89.62 84 VAL A CA 1
ATOM 653 C C . VAL A 1 84 ? -14.045 -0.004 -2.062 1.00 89.62 84 VAL A C 1
ATOM 655 O O . VAL A 1 84 ? -15.201 0.386 -1.874 1.00 89.62 84 VAL A O 1
ATOM 658 N N . ILE A 1 85 ? -13.659 -1.270 -1.890 1.00 88.06 85 ILE A N 1
ATOM 659 C CA . ILE A 1 85 ? -14.604 -2.365 -1.634 1.00 88.06 85 ILE A CA 1
ATOM 660 C C . ILE A 1 85 ? -15.008 -2.387 -0.159 1.00 88.06 85 ILE A C 1
ATOM 662 O O . ILE A 1 85 ? -16.184 -2.206 0.171 1.00 88.06 85 ILE A O 1
ATOM 666 N N . VAL A 1 86 ? -14.028 -2.576 0.718 1.00 84.62 86 VAL A N 1
ATOM 667 C CA . VAL A 1 86 ? -14.207 -2.758 2.158 1.00 84.62 86 VAL A CA 1
ATOM 668 C C . VAL A 1 86 ? -14.128 -1.410 2.864 1.00 84.62 86 VAL A C 1
ATOM 670 O O . VAL A 1 86 ? -13.340 -0.541 2.487 1.00 84.62 86 VAL A O 1
ATOM 673 N N . ASP A 1 87 ? -14.933 -1.213 3.914 1.00 82.94 87 ASP A N 1
ATOM 674 C CA . ASP A 1 87 ? -14.695 -0.104 4.838 1.00 82.94 87 ASP A CA 1
ATOM 675 C C . ASP A 1 87 ? -13.786 -0.559 5.991 1.00 82.94 87 ASP A C 1
ATOM 677 O O . ASP A 1 87 ? -14.268 -1.148 6.972 1.00 82.94 87 ASP A O 1
ATOM 681 N N . PRO A 1 88 ? -12.473 -0.261 5.923 1.00 80.56 88 PRO A N 1
ATOM 682 C CA . PRO A 1 88 ? -11.494 -0.823 6.835 1.00 80.56 88 PRO A CA 1
ATO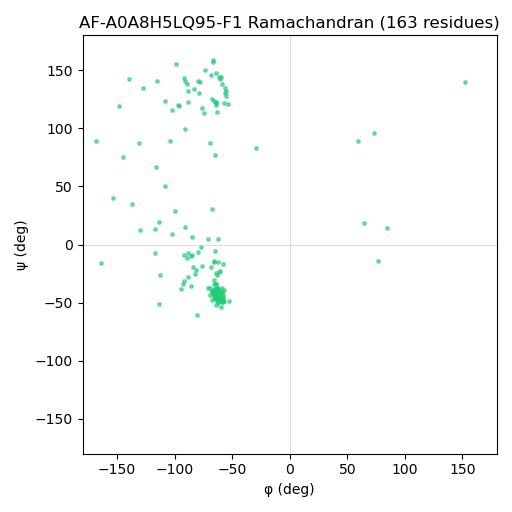M 683 C C . PRO A 1 88 ? -11.732 -0.425 8.291 1.00 80.56 88 PRO A C 1
ATOM 685 O O . PRO A 1 88 ? -11.365 -1.172 9.192 1.00 80.56 88 PRO A O 1
ATOM 688 N N . TYR A 1 89 ? -12.369 0.721 8.552 1.00 79.06 89 TYR A N 1
ATOM 689 C CA . TYR A 1 89 ? -12.632 1.155 9.925 1.00 79.06 89 TYR A CA 1
ATOM 690 C C . TYR A 1 89 ? -13.785 0.412 10.597 1.00 79.06 89 TYR A C 1
ATOM 692 O O . TYR A 1 89 ? -13.880 0.446 11.824 1.00 79.06 89 TYR A O 1
ATOM 700 N N . THR A 1 90 ? -14.650 -0.236 9.817 1.00 76.88 90 THR A N 1
ATOM 701 C CA . THR A 1 90 ? -15.783 -1.004 10.347 1.00 76.88 90 THR A CA 1
ATOM 702 C C . THR A 1 90 ? -15.446 -2.482 10.506 1.00 76.88 90 THR A C 1
ATOM 704 O O . THR A 1 90 ? -15.821 -3.087 11.507 1.00 76.88 90 THR A O 1
ATOM 707 N N . GLU A 1 91 ? -14.686 -3.048 9.568 1.00 75.00 91 GLU A N 1
ATOM 708 C CA . GLU A 1 91 ? -14.395 -4.484 9.541 1.00 75.00 91 GLU A CA 1
ATOM 709 C C . GLU A 1 91 ? -13.112 -4.852 10.294 1.00 75.00 91 GLU A C 1
ATOM 711 O O . GLU A 1 91 ? -13.021 -5.923 10.903 1.00 75.00 91 GLU A O 1
ATOM 716 N N . PHE A 1 92 ? -12.121 -3.957 10.319 1.00 74.50 92 PHE A N 1
ATOM 717 C CA . PHE A 1 92 ? -10.838 -4.244 10.942 1.00 74.50 92 PHE A CA 1
ATOM 718 C C . PHE A 1 92 ? -10.715 -3.584 12.315 1.00 74.50 92 PHE A C 1
ATOM 720 O O . PHE A 1 92 ? -10.657 -2.366 12.468 1.00 74.50 92 PHE A O 1
ATOM 727 N N . SER A 1 93 ? -10.605 -4.420 13.345 1.00 75.25 93 SER A N 1
ATOM 728 C CA . SER A 1 93 ? -10.243 -3.993 14.696 1.00 75.25 93 SER A CA 1
ATOM 729 C C . SER A 1 93 ? -9.076 -4.826 15.214 1.00 75.25 93 SER A C 1
ATOM 731 O O . SER A 1 93 ? -9.053 -6.051 15.066 1.00 75.25 93 SER A O 1
ATOM 733 N N . PHE A 1 94 ? -8.088 -4.157 15.809 1.00 75.88 94 PHE A N 1
ATOM 734 C CA . PHE A 1 94 ? -6.963 -4.832 16.455 1.00 75.88 94 PHE A CA 1
ATOM 735 C C . PHE A 1 94 ? -7.406 -5.461 17.784 1.00 75.88 94 PHE A C 1
ATOM 737 O O . PHE A 1 94 ? -8.317 -4.953 18.445 1.00 75.88 94 PHE A O 1
ATOM 744 N N . VAL A 1 95 ? -6.760 -6.560 18.186 1.00 69.62 95 VAL A N 1
ATOM 745 C CA . VAL A 1 95 ? -7.065 -7.279 19.441 1.00 69.62 95 VAL A CA 1
ATOM 746 C C . VAL A 1 95 ? -6.907 -6.371 20.664 1.00 69.62 95 VAL A C 1
ATOM 748 O O . VAL A 1 95 ? -7.770 -6.377 21.538 1.00 69.62 95 VAL A O 1
ATOM 751 N N . ASP A 1 96 ? -5.873 -5.529 20.673 1.00 66.38 96 ASP A N 1
ATOM 752 C CA . ASP A 1 96 ? -5.552 -4.625 21.788 1.00 66.38 96 ASP A CA 1
ATOM 753 C C . ASP A 1 96 ? -6.452 -3.377 21.850 1.00 66.38 96 ASP A C 1
ATOM 755 O O . ASP A 1 96 ? -6.295 -2.531 22.731 1.00 66.38 96 ASP A O 1
ATOM 759 N N . GLN A 1 97 ? -7.371 -3.209 20.893 1.00 65.88 97 GLN A N 1
ATOM 760 C CA . GLN A 1 97 ? -8.192 -2.007 20.793 1.00 65.88 97 GLN A CA 1
ATOM 761 C C . GLN A 1 97 ? -9.474 -2.151 21.635 1.00 65.88 97 GLN A C 1
ATOM 763 O O . GLN A 1 97 ? -10.264 -3.082 21.396 1.00 65.88 97 GLN A O 1
ATOM 768 N N . PRO A 1 98 ? -9.721 -1.238 22.601 1.00 63.62 98 PRO A N 1
ATOM 769 C CA . PRO A 1 98 ? -10.922 -1.292 23.418 1.00 63.62 98 PRO A CA 1
ATOM 770 C C . PRO A 1 98 ? -12.170 -1.165 22.531 1.00 63.62 98 PRO A C 1
ATOM 772 O O . PRO A 1 98 ? -12.162 -0.416 21.554 1.00 63.62 98 PRO A O 1
ATOM 775 N N . PRO A 1 99 ? -13.257 -1.890 22.844 1.00 59.12 99 PRO A N 1
ATOM 776 C CA . PRO A 1 99 ? -14.449 -1.959 21.994 1.00 59.12 99 PRO A CA 1
ATOM 777 C C . PRO A 1 99 ? -15.152 -0.605 21.793 1.00 59.12 99 PRO A C 1
ATOM 779 O O . PRO A 1 99 ? -15.963 -0.482 20.883 1.00 59.12 99 PRO A O 1
ATOM 782 N N . SER A 1 100 ? -14.833 0.408 22.604 1.00 54.88 100 SER A N 1
ATOM 783 C CA . SER A 1 100 ? -15.410 1.754 22.538 1.00 54.88 100 SER A CA 1
ATOM 784 C C . SER A 1 100 ? -14.673 2.729 21.611 1.00 54.88 100 SER A C 1
ATOM 786 O O . SER A 1 100 ? -15.210 3.800 21.330 1.00 54.88 100 SER A O 1
ATOM 788 N N . SER A 1 101 ? -13.469 2.409 21.119 1.00 65.06 101 SER A N 1
ATOM 789 C CA . SER A 1 101 ? -12.703 3.316 20.255 1.00 65.06 101 SER A CA 1
ATOM 790 C C . SER A 1 101 ? -12.770 2.880 18.794 1.00 65.06 101 SER A C 1
ATOM 792 O O . SER A 1 101 ? -11.919 2.140 18.303 1.00 65.06 101 SER A O 1
ATOM 794 N N . SER A 1 102 ? -13.775 3.372 18.062 1.00 71.25 102 SER A N 1
ATOM 795 C CA . SER A 1 102 ? -13.778 3.245 16.601 1.00 71.25 102 SER A CA 1
ATOM 796 C C . SER A 1 102 ? -12.489 3.862 16.032 1.00 71.25 102 SER A C 1
ATOM 798 O O . SER A 1 102 ? -12.170 5.005 16.380 1.00 71.25 102 SER A O 1
ATOM 800 N N . PRO A 1 103 ? -11.738 3.173 15.151 1.00 71.81 103 PRO A N 1
ATOM 801 C CA . PRO A 1 103 ? -10.527 3.740 14.564 1.00 71.81 103 PRO A CA 1
ATOM 802 C C . PRO A 1 103 ? -10.795 5.025 13.760 1.00 71.81 103 PRO A C 1
ATOM 804 O O . PRO A 1 103 ? -9.917 5.883 13.669 1.00 71.81 103 PRO A O 1
ATOM 807 N N . SER A 1 104 ? -12.029 5.235 13.287 1.00 75.62 104 SER A N 1
ATOM 808 C CA . SER A 1 104 ? -12.457 6.489 12.653 1.00 75.62 104 SER A CA 1
ATOM 809 C C . SER A 1 104 ? -12.538 7.689 13.608 1.00 75.62 104 SER A C 1
ATOM 811 O O . SER A 1 104 ? -12.506 8.824 13.140 1.00 75.62 104 SER A O 1
ATOM 813 N N . ALA A 1 105 ? -12.612 7.470 14.925 1.00 80.31 105 ALA A N 1
ATOM 814 C CA . ALA A 1 105 ? -12.671 8.524 15.942 1.00 80.31 105 ALA A CA 1
ATOM 815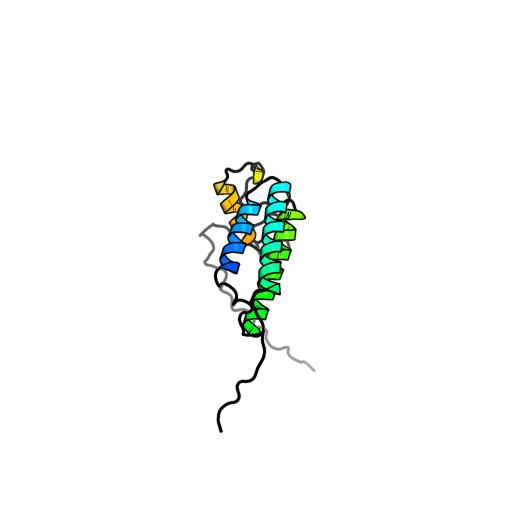 C C . ALA A 1 105 ? -11.282 8.935 16.468 1.00 80.31 105 ALA A C 1
ATOM 817 O O . ALA A 1 105 ? -11.155 9.932 17.176 1.00 80.31 105 ALA A O 1
ATOM 818 N N . LEU A 1 106 ? -10.227 8.194 16.111 1.00 81.38 106 LEU A N 1
ATOM 819 C CA . LEU A 1 106 ? -8.857 8.480 16.542 1.00 81.38 106 LEU A CA 1
ATOM 820 C C . LEU A 1 106 ? -8.334 9.802 15.948 1.00 81.38 106 LEU A C 1
ATOM 822 O O . LEU A 1 106 ? -8.806 10.221 14.889 1.00 81.38 106 LEU A O 1
ATOM 826 N N . PRO A 1 107 ? -7.333 10.459 16.558 1.00 87.06 107 PRO A N 1
ATOM 827 C CA . PRO A 1 107 ? -6.655 11.593 15.934 1.00 87.06 107 PRO A CA 1
ATOM 828 C C . PRO A 1 107 ? -5.859 11.153 14.693 1.00 87.06 107 PRO A C 1
ATOM 830 O O . PRO A 1 107 ? -5.501 9.983 14.543 1.00 87.06 107 PRO A O 1
ATOM 833 N N . PHE A 1 108 ? -5.555 12.099 13.800 1.00 86.81 108 PHE A N 1
ATOM 834 C CA . PHE A 1 108 ? -4.963 11.825 12.483 1.00 86.81 108 PHE A CA 1
ATOM 835 C C . PHE A 1 108 ? -3.692 10.959 12.534 1.00 86.81 108 PHE A C 1
ATOM 837 O O . PHE A 1 108 ? -3.609 9.950 11.840 1.00 86.81 108 PHE A O 1
ATOM 844 N N . LEU A 1 109 ? -2.727 11.287 13.401 1.00 86.50 109 LEU A N 1
ATOM 845 C CA . LEU A 1 109 ? -1.482 10.514 13.529 1.00 86.50 109 LEU A CA 1
ATOM 846 C C . LEU A 1 109 ? -1.723 9.080 14.020 1.00 86.50 109 LEU A C 1
ATOM 848 O O . LEU A 1 109 ? -1.039 8.149 13.595 1.00 86.50 109 LEU A O 1
ATOM 852 N N . SER A 1 110 ? -2.723 8.880 14.877 1.00 86.00 110 SER A N 1
ATOM 853 C CA . SER A 1 110 ? -3.125 7.544 15.313 1.00 86.00 110 SER A CA 1
ATOM 854 C C . SER A 1 110 ? -3.774 6.760 14.174 1.00 86.00 110 SER A C 1
ATOM 856 O O . SER A 1 110 ? -3.484 5.573 14.042 1.00 86.00 110 SER A O 1
ATOM 858 N N . ARG A 1 111 ? -4.568 7.407 13.307 1.00 86.81 111 ARG A N 1
ATOM 859 C CA . ARG A 1 111 ? -5.100 6.783 12.079 1.00 86.81 111 ARG A CA 1
ATOM 860 C C . ARG A 1 111 ? -4.000 6.449 11.081 1.0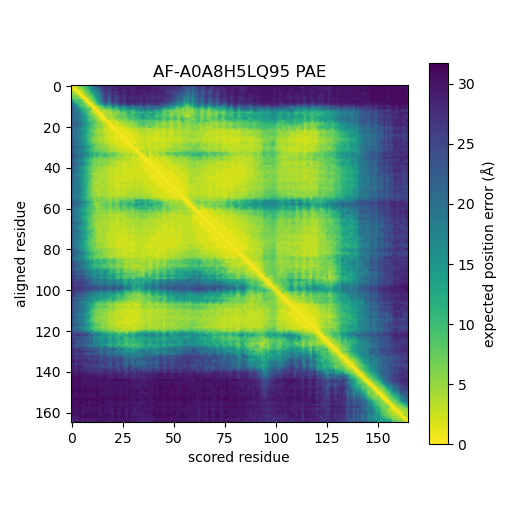0 86.81 111 ARG A C 1
ATOM 862 O O . ARG A 1 111 ? -4.053 5.391 10.462 1.00 86.81 111 ARG A O 1
ATOM 869 N N . LEU A 1 112 ? -2.987 7.303 10.956 1.00 88.69 112 LEU A N 1
ATOM 870 C CA . LEU A 1 112 ? -1.818 7.045 10.116 1.00 88.69 112 LEU A CA 1
ATOM 871 C C . LEU A 1 112 ? -1.043 5.824 10.607 1.00 88.69 112 LEU A C 1
ATOM 873 O O . LEU A 1 112 ? -0.783 4.909 9.831 1.00 88.69 112 LEU A O 1
ATOM 877 N N . LYS A 1 113 ? -0.749 5.762 11.910 1.00 88.31 113 LYS A N 1
ATOM 878 C CA . LYS A 1 113 ? -0.102 4.596 12.524 1.00 88.31 113 LYS A CA 1
ATOM 879 C C . LYS A 1 113 ? -0.948 3.330 12.367 1.00 88.31 113 LYS A C 1
ATOM 881 O O . LYS A 1 113 ? -0.406 2.270 12.069 1.00 88.31 113 LYS A O 1
ATOM 886 N N . TRP A 1 114 ? -2.262 3.443 12.553 1.00 87.00 114 TRP A N 1
ATOM 887 C CA . TRP A 1 114 ? -3.210 2.345 12.364 1.00 87.00 114 TRP A CA 1
ATOM 888 C C . TRP A 1 114 ? -3.201 1.838 10.915 1.00 87.00 114 TRP A C 1
ATOM 890 O O . TRP A 1 114 ? -3.059 0.640 10.692 1.00 87.00 114 TRP A O 1
ATOM 900 N N . SER A 1 115 ? -3.243 2.749 9.939 1.00 88.19 115 SER A N 1
ATOM 901 C CA . SER A 1 115 ? -3.225 2.433 8.504 1.00 88.19 115 SER A CA 1
ATOM 902 C C . SER A 1 115 ? -1.899 1.800 8.087 1.00 88.19 115 SER A C 1
ATOM 904 O O . SER A 1 115 ? -1.888 0.794 7.386 1.00 88.19 115 SER A O 1
ATOM 906 N N . ALA A 1 116 ? -0.772 2.324 8.577 1.00 88.00 116 ALA A N 1
ATOM 907 C CA . ALA A 1 116 ? 0.541 1.727 8.346 1.00 88.00 116 ALA A CA 1
ATOM 908 C C . ALA A 1 116 ? 0.624 0.305 8.925 1.00 88.00 116 ALA A C 1
ATOM 910 O O . ALA A 1 116 ? 1.110 -0.603 8.256 1.00 88.00 116 ALA A O 1
ATOM 911 N N . LYS A 1 117 ? 0.097 0.085 10.140 1.00 86.69 117 LYS A N 1
ATOM 912 C CA . LYS A 1 117 ? 0.030 -1.251 10.749 1.00 86.69 117 LYS A CA 1
ATOM 913 C C . LYS A 1 117 ? -0.862 -2.199 9.939 1.00 86.69 117 LYS A C 1
ATOM 915 O O . LYS A 1 117 ? -0.502 -3.357 9.793 1.00 86.69 117 LYS A O 1
ATOM 920 N N . LEU A 1 118 ? -1.979 -1.720 9.387 1.00 86.06 118 LEU A N 1
ATOM 921 C CA . LEU A 1 118 ? -2.851 -2.513 8.514 1.00 86.06 118 LEU A CA 1
ATOM 922 C C . LEU A 1 118 ? -2.111 -2.970 7.246 1.00 86.06 118 LEU A C 1
ATOM 924 O O . LEU A 1 118 ? -2.110 -4.157 6.936 1.00 86.06 118 LEU A O 1
ATOM 928 N N . VAL A 1 119 ? -1.426 -2.054 6.557 1.00 85.44 119 VAL A N 1
ATOM 929 C CA . VAL A 1 119 ? -0.683 -2.364 5.320 1.00 85.44 119 VAL A CA 1
ATOM 930 C C . VAL A 1 119 ? 0.487 -3.320 5.575 1.00 85.44 119 VAL A C 1
ATOM 932 O O . VAL A 1 119 ? 0.734 -4.217 4.772 1.00 85.44 119 VAL A O 1
ATOM 935 N N . LEU A 1 120 ? 1.183 -3.164 6.704 1.00 84.31 120 LEU A N 1
ATOM 936 C CA . LEU A 1 120 ? 2.312 -4.018 7.092 1.00 84.31 120 LEU A CA 1
ATOM 937 C C . LEU A 1 120 ? 1.889 -5.372 7.692 1.00 84.31 120 LEU A C 1
ATOM 939 O O . LEU A 1 120 ? 2.746 -6.230 7.903 1.00 84.31 120 LEU A O 1
ATOM 943 N N . SER A 1 121 ? 0.592 -5.592 7.925 1.00 81.25 121 SER A N 1
ATOM 944 C CA . SER A 1 121 ? 0.035 -6.839 8.464 1.00 81.25 121 SER A CA 1
ATOM 945 C C . SER A 1 121 ? -0.891 -7.537 7.451 1.00 81.25 121 SER A C 1
ATOM 947 O O . SER A 1 121 ? -2.082 -7.700 7.723 1.00 81.25 121 SER A O 1
ATOM 949 N N . PRO A 1 122 ? -0.370 -8.039 6.311 1.00 65.12 122 PRO A N 1
ATOM 950 C CA . PRO A 1 122 ? -1.173 -8.558 5.193 1.00 65.12 122 PRO A CA 1
ATOM 951 C C . PRO A 1 122 ? -2.005 -9.816 5.508 1.00 65.12 122 PRO A C 1
ATOM 953 O O . PRO A 1 122 ? -2.763 -10.276 4.663 1.00 65.12 122 PRO A O 1
ATOM 956 N N . ARG A 1 123 ? -1.858 -10.409 6.701 1.00 60.59 123 ARG A N 1
ATOM 957 C CA . ARG A 1 123 ? -2.524 -11.661 7.108 1.00 60.59 123 ARG A CA 1
ATOM 958 C C . ARG A 1 123 ? -3.483 -11.516 8.289 1.00 60.59 123 ARG A C 1
ATOM 960 O O . ARG A 1 123 ? -3.827 -12.520 8.902 1.00 60.59 123 ARG A O 1
ATOM 967 N N . GLY A 1 124 ? -3.857 -10.295 8.671 1.00 64.44 124 GLY A N 1
ATOM 968 C CA . GLY A 1 124 ? -4.765 -10.108 9.810 1.00 64.44 124 GLY A CA 1
ATOM 969 C C . GLY A 1 124 ? -4.179 -10.572 11.156 1.00 64.44 124 GLY A C 1
ATOM 970 O O . GLY A 1 124 ? -4.914 -10.757 12.121 1.00 64.44 124 GLY A O 1
ATOM 971 N N . ILE A 1 125 ? -2.853 -10.732 11.248 1.00 64.00 125 ILE A N 1
ATOM 972 C CA . ILE A 1 125 ? -2.161 -11.114 12.486 1.00 64.00 125 ILE A CA 1
ATOM 973 C C . ILE A 1 125 ? -2.355 -9.990 13.514 1.00 64.00 125 ILE A C 1
ATOM 975 O O . ILE A 1 125 ? -1.969 -8.842 13.261 1.00 64.00 125 ILE A O 1
ATOM 979 N N . GLY A 1 126 ? -2.971 -10.308 14.657 1.00 66.94 126 GLY A N 1
ATOM 980 C CA . GLY A 1 126 ? -3.312 -9.329 15.692 1.00 66.94 126 GLY A CA 1
ATOM 981 C C . GLY A 1 126 ? -4.642 -8.591 15.481 1.00 66.94 126 GLY A C 1
ATOM 982 O O . GLY A 1 126 ? -4.890 -7.585 16.158 1.00 66.94 126 GLY A O 1
ATOM 983 N N . PHE A 1 127 ? -5.507 -9.062 14.576 1.00 72.38 127 PHE A N 1
ATOM 984 C CA . PHE A 1 127 ? -6.878 -8.564 14.409 1.00 72.38 127 PHE A CA 1
ATOM 985 C C . PHE A 1 127 ? -7.901 -9.467 15.108 1.00 72.38 127 PHE A C 1
ATOM 987 O O . PHE A 1 127 ? -7.675 -10.655 15.321 1.00 72.38 127 PHE A O 1
ATOM 994 N N . LYS A 1 128 ? -9.064 -8.916 15.479 1.00 68.06 128 LYS A N 1
ATOM 995 C CA . LYS A 1 128 ? -10.089 -9.659 16.241 1.00 68.06 128 LYS A CA 1
ATOM 996 C C . LYS A 1 128 ? -10.655 -10.887 15.515 1.00 68.06 128 LYS A C 1
ATOM 998 O O . LYS A 1 128 ? -11.132 -11.792 16.193 1.00 68.06 128 LYS A O 1
ATOM 1003 N N . HIS A 1 129 ? -10.591 -10.918 14.184 1.00 66.00 129 HIS A N 1
ATOM 1004 C CA . HIS A 1 129 ? -11.047 -12.032 13.346 1.00 66.00 129 HIS A CA 1
ATOM 1005 C C . HIS A 1 129 ? -9.996 -13.145 13.176 1.00 66.00 129 HIS A C 1
ATOM 1007 O O . HIS A 1 129 ? -10.210 -14.068 12.393 1.00 66.00 129 HIS A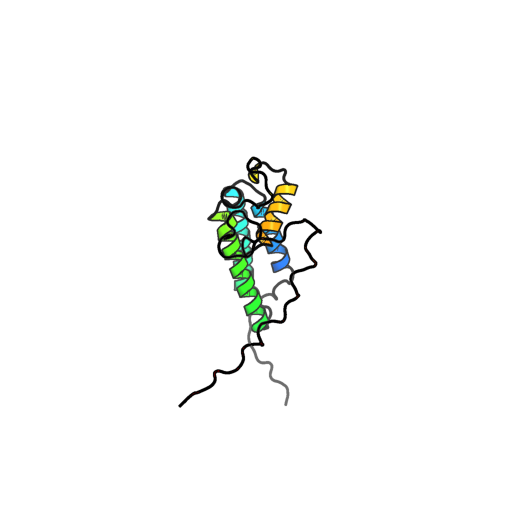 O 1
ATOM 1013 N N . GLU A 1 130 ? -8.863 -13.075 13.883 1.00 65.06 130 GLU A N 1
ATOM 1014 C CA . GLU A 1 130 ? -7.876 -14.153 13.893 1.00 65.06 130 GLU A CA 1
ATOM 1015 C C . GLU A 1 130 ? -8.546 -15.478 14.322 1.00 65.06 130 GLU A C 1
ATOM 1017 O O . GLU A 1 130 ? -9.228 -15.508 15.354 1.00 65.06 130 GLU A O 1
ATOM 1022 N N . PRO A 1 131 ? -8.408 -16.576 13.550 1.00 55.53 131 PRO A N 1
ATOM 1023 C CA . PRO A 1 131 ? -9.027 -17.859 13.870 1.00 55.53 131 PRO A CA 1
ATOM 1024 C C . PRO A 1 131 ? -8.364 -18.489 15.104 1.00 55.53 131 PRO A C 1
ATOM 1026 O O . PRO A 1 131 ? -7.445 -19.303 15.017 1.00 55.53 131 PRO A O 1
ATOM 1029 N N . LYS A 1 132 ? -8.874 -18.121 16.283 1.00 61.03 132 LYS A N 1
ATOM 1030 C CA . LYS A 1 132 ? -8.397 -18.582 17.599 1.00 61.03 132 LYS A CA 1
ATOM 1031 C C . LYS A 1 132 ? -8.609 -20.075 17.855 1.00 61.03 132 LYS A C 1
ATOM 1033 O O . LYS A 1 132 ? -8.063 -20.605 18.812 1.00 61.03 132 LYS A O 1
ATOM 1038 N N . SER A 1 133 ? -9.438 -20.740 17.052 1.00 59.66 133 SER A N 1
ATOM 1039 C CA . SER A 1 133 ? -9.748 -22.164 17.215 1.00 59.66 133 SER A CA 1
ATOM 1040 C C . SER A 1 133 ? -8.686 -23.091 16.621 1.00 59.66 133 SER A C 1
ATOM 1042 O O . SER A 1 133 ? -8.618 -24.248 17.021 1.00 59.66 133 SER A O 1
ATOM 1044 N N . VAL A 1 134 ? -7.873 -22.604 15.676 1.00 65.00 134 VAL A N 1
ATOM 1045 C CA . VAL A 1 134 ? -6.880 -23.419 14.950 1.00 65.00 134 VAL A CA 1
ATOM 1046 C C . VAL A 1 134 ? -5.448 -23.015 15.306 1.00 65.00 134 VAL A C 1
ATOM 1048 O O . VAL A 1 134 ? -4.537 -23.836 15.230 1.00 65.00 134 VAL A O 1
ATOM 1051 N N . LEU A 1 135 ? -5.239 -21.762 15.715 1.00 60.06 135 LEU A N 1
ATOM 1052 C CA . LEU A 1 135 ? -3.921 -21.247 16.068 1.00 60.06 135 LEU A CA 1
ATOM 1053 C C . LEU A 1 135 ? -3.625 -21.443 17.563 1.00 60.06 135 LEU A C 1
ATOM 1055 O O . LEU A 1 135 ? -4.520 -21.259 18.393 1.00 60.06 135 LEU A O 1
ATOM 1059 N N . PRO A 1 136 ? -2.377 -21.794 17.932 1.00 64.44 136 PRO A N 1
ATOM 1060 C CA . PRO A 1 136 ? -1.979 -21.843 19.330 1.00 64.44 136 PRO A CA 1
ATOM 1061 C C . PRO A 1 136 ? -2.162 -20.458 19.977 1.00 64.44 136 PRO A C 1
ATOM 1063 O O . PRO A 1 136 ? -1.936 -19.438 19.321 1.00 64.44 136 PRO A O 1
ATOM 1066 N N . PRO A 1 137 ? -2.573 -20.399 21.255 1.00 64.50 137 PRO A N 1
ATOM 1067 C CA . PRO A 1 137 ? -2.817 -19.138 21.941 1.00 64.50 137 PRO A CA 1
ATOM 1068 C C . PRO A 1 137 ? -1.554 -18.273 21.954 1.00 64.50 137 PRO A C 1
ATOM 1070 O O . PRO A 1 137 ? -0.450 -18.767 22.193 1.00 64.50 137 PRO A O 1
ATOM 1073 N N . HIS A 1 138 ? -1.728 -16.973 21.706 1.00 57.41 138 HIS A N 1
ATOM 1074 C CA . HIS A 1 138 ? -0.628 -16.015 21.728 1.00 57.41 138 HIS A CA 1
ATOM 1075 C C . HIS A 1 138 ? 0.076 -16.069 23.096 1.00 57.41 138 HIS A C 1
ATOM 1077 O O . HIS A 1 138 ? -0.615 -16.104 24.123 1.00 57.41 138 HIS A O 1
ATOM 1083 N N . PRO A 1 139 ? 1.422 -16.090 23.146 1.00 61.72 139 PRO A N 1
ATOM 1084 C CA . PRO A 1 139 ? 2.140 -16.120 24.410 1.00 61.72 139 PRO A CA 1
ATOM 1085 C C . PRO A 1 139 ? 1.722 -14.915 25.256 1.00 61.72 139 PRO A C 1
ATOM 1087 O O . PRO A 1 139 ? 1.809 -13.763 24.825 1.00 61.72 139 PRO A O 1
ATOM 1090 N N . SER A 1 140 ? 1.208 -15.191 26.455 1.00 56.59 140 SER A N 1
ATOM 1091 C CA . SER A 1 140 ? 0.808 -14.144 27.390 1.00 56.59 140 SER A CA 1
ATOM 1092 C C . SER A 1 140 ? 2.030 -13.293 27.762 1.00 56.59 140 SER A C 1
ATOM 1094 O O . SER A 1 140 ? 3.097 -13.876 27.966 1.00 56.59 140 SER A O 1
ATOM 1096 N N . PRO A 1 141 ? 1.894 -11.970 27.967 1.00 56.25 141 PRO A N 1
ATOM 1097 C CA . PRO A 1 141 ? 2.989 -11.092 28.399 1.00 56.25 141 PRO A CA 1
ATOM 1098 C C . PRO A 1 141 ? 3.580 -11.413 29.783 1.00 56.25 141 PRO A C 1
ATOM 1100 O O . PRO A 1 141 ? 4.415 -10.661 30.274 1.00 56.25 141 PRO A O 1
ATOM 1103 N N . ASN A 1 142 ? 3.141 -12.487 30.442 1.00 48.41 142 ASN A N 1
ATOM 1104 C CA . ASN A 1 142 ? 3.637 -12.872 31.751 1.00 48.41 142 ASN A CA 1
ATOM 1105 C C . ASN A 1 142 ? 5.030 -13.513 31.611 1.00 48.41 142 ASN A C 1
ATOM 1107 O O . ASN A 1 142 ? 5.141 -14.604 31.047 1.00 48.41 142 ASN A O 1
ATOM 1111 N N . PRO A 1 143 ? 6.090 -12.919 32.191 1.00 50.03 143 PRO A N 1
ATOM 1112 C CA . PRO A 1 143 ? 7.446 -13.468 32.128 1.00 50.03 143 PRO A CA 1
ATOM 1113 C C . PRO A 1 143 ? 7.642 -14.743 32.972 1.00 50.03 143 PRO A C 1
ATOM 1115 O O . PRO A 1 143 ? 8.749 -15.262 33.057 1.00 50.03 143 PRO A O 1
ATOM 1118 N N . VAL A 1 144 ? 6.591 -15.283 33.597 1.00 52.16 144 VAL A N 1
ATOM 1119 C CA . VAL A 1 144 ? 6.714 -16.361 34.594 1.00 52.16 144 VAL A CA 1
ATOM 1120 C C . VAL A 1 144 ? 6.781 -17.766 33.968 1.00 52.16 144 VAL A C 1
ATOM 1122 O O . VAL A 1 144 ? 7.100 -18.724 34.661 1.00 52.16 144 VAL A O 1
ATOM 1125 N N . CYS A 1 145 ? 6.543 -17.937 32.662 1.00 49.75 145 CYS A N 1
ATOM 1126 C CA . CYS A 1 145 ? 6.494 -19.278 32.052 1.00 49.75 145 CYS A CA 1
ATOM 1127 C C . CYS A 1 145 ? 7.209 -19.413 30.698 1.00 49.75 145 CYS A C 1
ATOM 1129 O O . CYS A 1 145 ? 6.802 -20.208 29.858 1.00 49.75 145 CYS A O 1
ATOM 1131 N N . ALA A 1 146 ? 8.320 -18.701 30.491 1.00 50.88 146 ALA A N 1
ATOM 1132 C CA . ALA A 1 146 ? 9.215 -18.943 29.349 1.00 50.88 146 ALA A CA 1
ATOM 1133 C C . ALA A 1 146 ? 10.343 -19.960 29.650 1.00 50.88 146 ALA A C 1
ATOM 1135 O O . ALA A 1 146 ? 11.312 -20.055 28.904 1.00 50.88 146 ALA A O 1
ATOM 1136 N N . SER A 1 147 ? 10.230 -20.734 30.735 1.00 47.78 147 SER A N 1
ATOM 1137 C CA . SER A 1 147 ? 11.223 -21.740 31.134 1.00 47.78 147 SER A CA 1
ATOM 1138 C C . SER A 1 147 ? 10.539 -22.953 31.774 1.00 47.78 147 SER A C 1
ATOM 1140 O O . SER A 1 147 ? 10.567 -23.095 32.992 1.00 47.78 147 SER A O 1
ATOM 1142 N N . SER A 1 148 ? 9.895 -23.821 30.984 1.00 46.25 148 SER A N 1
ATOM 1143 C CA . SER A 1 148 ? 9.633 -25.202 31.451 1.00 46.25 148 SER A CA 1
ATOM 1144 C C . SER A 1 148 ? 9.235 -26.222 30.376 1.00 46.25 148 SER A C 1
ATOM 1146 O O . SER A 1 148 ? 9.310 -27.416 30.630 1.00 46.25 148 SER A O 1
ATOM 1148 N N . SER A 1 149 ? 8.832 -25.826 29.164 1.00 46.97 149 SER A N 1
ATOM 1149 C CA . SER A 1 149 ? 8.192 -26.804 28.255 1.00 46.97 149 SER A CA 1
ATOM 1150 C C . SER A 1 149 ? 9.075 -27.369 27.135 1.00 46.97 149 SER A C 1
ATOM 1152 O O . SER A 1 149 ? 8.569 -28.090 26.282 1.00 46.97 149 SER A O 1
ATOM 1154 N N . TYR A 1 150 ? 10.390 -27.117 27.142 1.00 46.53 150 TYR A N 1
ATOM 1155 C CA . TYR A 1 150 ? 11.347 -27.750 26.211 1.00 46.53 150 TYR A CA 1
ATOM 1156 C C . TYR A 1 150 ? 12.118 -28.926 26.828 1.00 46.53 150 TYR A C 1
ATOM 1158 O O . TYR A 1 150 ? 13.233 -29.244 26.422 1.00 46.53 150 TYR A O 1
ATOM 1166 N N . THR A 1 151 ? 11.521 -29.620 27.793 1.00 50.47 151 THR A N 1
ATOM 1167 C CA . THR A 1 151 ? 12.069 -30.869 28.328 1.00 50.47 151 THR A CA 1
ATOM 1168 C C . THR A 1 151 ? 10.995 -31.948 28.375 1.00 50.47 151 THR A C 1
ATOM 1170 O O . THR A 1 151 ? 10.339 -32.167 29.386 1.00 50.47 151 THR A O 1
ATOM 1173 N N . ASN A 1 152 ? 10.843 -32.679 27.271 1.00 45.66 152 ASN A N 1
ATOM 1174 C CA . ASN A 1 152 ? 10.897 -34.142 27.327 1.00 45.66 152 ASN A CA 1
ATOM 1175 C C . ASN A 1 152 ? 10.994 -34.735 25.917 1.00 45.66 152 ASN A C 1
ATOM 1177 O O . ASN A 1 152 ? 10.020 -35.097 25.261 1.00 45.66 152 ASN A O 1
ATOM 1181 N N . SER A 1 153 ? 12.240 -34.881 25.490 1.00 51.12 153 SER A N 1
ATOM 1182 C CA . SER A 1 153 ? 12.780 -36.133 24.972 1.00 51.12 153 SER A CA 1
ATOM 1183 C C . SER A 1 153 ? 12.105 -37.377 25.584 1.00 51.12 153 SER A C 1
ATOM 1185 O O . SER A 1 153 ? 12.608 -37.976 26.530 1.00 51.12 153 SER A O 1
ATOM 1187 N N . ARG A 1 154 ? 10.950 -37.794 25.049 1.00 49.81 154 ARG A N 1
ATOM 1188 C CA . ARG A 1 154 ? 10.339 -39.087 25.405 1.00 49.81 154 ARG A CA 1
ATOM 1189 C C . ARG A 1 154 ? 9.449 -39.683 24.309 1.00 49.81 154 ARG A C 1
ATOM 1191 O O . ARG A 1 154 ? 8.407 -40.259 24.589 1.00 49.81 154 ARG A O 1
ATOM 1198 N N . LEU A 1 155 ? 9.885 -39.562 23.054 1.00 48.78 155 LEU A N 1
ATOM 1199 C CA . LEU A 1 155 ? 9.207 -40.135 21.878 1.00 48.78 155 LEU A CA 1
ATOM 1200 C C . LEU A 1 155 ? 10.012 -41.256 21.188 1.00 48.78 155 LEU A C 1
ATOM 1202 O O . LEU A 1 155 ? 9.733 -41.595 20.048 1.00 48.78 155 LEU A O 1
ATOM 1206 N N . TRP A 1 156 ? 10.988 -41.860 21.886 1.00 49.09 156 TRP A N 1
ATOM 1207 C CA . TRP A 1 156 ? 11.813 -42.963 21.353 1.00 49.09 156 TRP A CA 1
ATOM 1208 C C . TRP A 1 156 ? 11.922 -44.200 22.259 1.00 49.09 156 TRP A C 1
ATOM 1210 O O . TRP A 1 156 ? 12.737 -45.078 22.003 1.00 49.09 156 TRP A O 1
ATOM 1220 N N . SER A 1 157 ? 11.104 -44.324 23.305 1.00 53.69 157 SER A N 1
ATOM 1221 C CA . SER A 1 157 ? 11.125 -45.491 24.202 1.00 53.69 157 SER A CA 1
ATOM 1222 C C . SER A 1 157 ? 9.899 -46.392 24.023 1.00 53.69 157 SER A C 1
ATOM 1224 O O . SER A 1 157 ? 9.234 -46.725 25.002 1.00 53.69 157 SER A O 1
ATOM 1226 N N . LEU A 1 158 ? 9.576 -46.770 22.784 1.00 60.75 158 LEU A N 1
ATOM 1227 C CA . LEU A 1 158 ? 8.696 -47.916 22.543 1.00 60.75 158 LEU A CA 1
ATOM 1228 C C . LEU A 1 158 ? 9.577 -49.142 22.265 1.00 60.75 158 LEU A C 1
ATOM 1230 O O . LEU A 1 158 ? 10.367 -49.104 21.320 1.00 60.75 158 LEU A O 1
ATOM 1234 N N . PRO A 1 159 ? 9.490 -50.221 23.065 1.00 67.12 159 PRO A N 1
ATOM 1235 C CA . PRO A 1 159 ? 10.157 -51.467 22.722 1.00 67.12 159 PRO A CA 1
ATOM 1236 C C . PRO A 1 159 ? 9.483 -52.081 21.482 1.00 67.12 159 PRO A C 1
ATOM 1238 O O . PRO A 1 159 ? 8.265 -51.954 21.323 1.00 67.12 159 PRO A O 1
ATOM 1241 N N . PRO A 1 160 ? 10.237 -52.751 20.593 1.00 66.62 160 PRO A N 1
ATOM 1242 C CA . PRO A 1 160 ? 9.654 -53.376 19.414 1.00 66.62 160 PRO A CA 1
ATOM 1243 C C . PRO A 1 160 ? 8.682 -54.501 19.818 1.00 66.62 160 PRO A C 1
ATOM 1245 O O . PRO A 1 160 ? 8.905 -55.180 20.827 1.00 66.62 160 PRO A O 1
ATOM 1248 N N . PRO A 1 161 ? 7.614 -54.738 19.036 1.00 62.16 161 PRO A N 1
ATOM 1249 C CA . PRO A 1 161 ? 6.647 -55.784 19.337 1.00 62.16 161 PRO A CA 1
ATOM 1250 C C . PRO A 1 161 ? 7.302 -57.168 19.226 1.00 62.16 161 PRO A C 1
ATOM 1252 O O . PRO A 1 161 ? 7.832 -57.540 18.175 1.00 62.16 161 PRO A O 1
ATOM 1255 N N . ARG A 1 162 ? 7.243 -57.952 20.313 1.00 66.56 162 ARG A N 1
ATOM 1256 C CA . ARG A 1 162 ? 7.558 -59.388 20.293 1.00 66.56 162 ARG A CA 1
ATOM 1257 C C . ARG A 1 162 ? 6.553 -60.096 19.390 1.00 66.56 162 ARG A C 1
ATOM 1259 O O . ARG A 1 162 ? 5.373 -60.171 19.719 1.00 66.56 162 ARG A O 1
ATOM 1266 N N . ARG A 1 163 ? 7.030 -60.645 18.272 1.00 60.47 163 ARG A N 1
ATOM 1267 C CA . ARG A 1 163 ? 6.281 -61.644 17.505 1.00 60.47 163 ARG A CA 1
ATOM 1268 C C . ARG A 1 163 ? 6.338 -62.963 18.269 1.00 60.47 163 ARG A C 1
ATOM 1270 O O . ARG A 1 163 ? 7.415 -63.537 18.404 1.00 60.47 163 ARG A O 1
ATOM 1277 N N . HIS A 1 164 ? 5.195 -63.410 18.768 1.00 58.66 164 HIS A N 1
ATOM 1278 C CA . HIS A 1 164 ? 4.992 -64.794 19.171 1.00 58.66 164 HIS A CA 1
ATOM 1279 C C . HIS A 1 164 ? 4.319 -65.512 17.998 1.00 58.66 164 HIS A C 1
ATOM 1281 O O . HIS A 1 164 ? 3.261 -65.078 17.543 1.00 58.66 164 HIS A O 1
ATOM 1287 N N . TRP A 1 165 ? 5.007 -66.527 17.475 1.00 58.00 165 TRP A N 1
ATOM 1288 C CA . TRP A 1 165 ? 4.392 -67.648 16.768 1.00 58.00 165 TRP A CA 1
ATOM 1289 C C . TRP A 1 165 ? 3.908 -68.648 17.813 1.00 58.00 165 TRP A C 1
ATOM 1291 O O . TRP A 1 165 ? 4.620 -68.774 18.841 1.00 58.00 165 TRP A O 1
#

Mean predicted aligned error: 14.25 Å

Secondary structure (DSSP, 8-state):
-PPP-------PEEPPTTHHHHHHHHHHHHHH---HHHHHHHHHHHHHHHHHHHHHEE-S-HHHHHHHHHHHHHHHHHHHIIIIIS-HHHH--BTTS-TT--GGGS-HHHHHHHHHHHHH-TT-TTBTTS-TTTSPPPPPS-GGGSSSSS----SS-PPPP----

Sequence (165 aa):
MSPTTEGSSSGLVPTPGFAFPVMYPIFIFGLTFTSRITRSVFFVALLSIAIFVVFYSTTGDPSTNYIYATSLWSLIFQSLDYLVIVDPYTEFSFVDQPPSSSPSALPFLSRLKWSAKLVLSPRGIGFKHEPKSVLPPHPSPNPVCASSSYTNSRLWSLPPPRRHW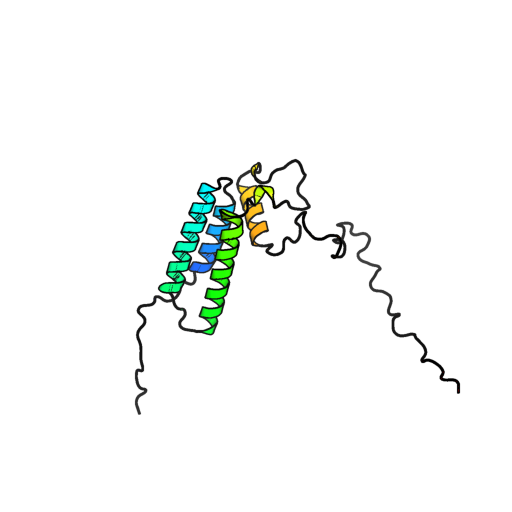

Solvent-accessible surface area (backbone atoms only — not comparable to full-atom values): 10431 Å² total; per-residue (Å²): 139,78,85,76,89,78,76,81,91,67,100,52,44,68,53,60,85,58,54,65,75,50,49,54,55,50,53,35,55,27,56,46,51,84,49,60,66,61,12,40,52,42,46,52,53,51,51,54,53,48,52,46,45,68,77,43,33,44,74,90,43,73,72,60,43,50,54,51,49,54,52,50,51,53,50,51,54,52,42,45,41,54,34,64,72,43,60,53,60,78,76,57,48,49,60,91,52,60,94,84,64,52,59,76,75,49,57,69,71,56,25,39,54,49,30,46,50,52,71,76,34,87,76,48,75,66,29,67,83,50,66,70,90,81,46,80,80,76,83,67,93,63,85,88,71,86,78,71,86,92,73,73,98,72,90,78,83,73,80,79,84,82,85,78,132

pLDDT: mean 74.56, std 15.46, range [37.19, 93.69]

Nearest PDB structures (foldseek):
  8apo-assembly1_Bi  TM=3.251E-01  e=7.273E+00  Polytomella magna